Protein AF-A0A3D6ETP9-F1 (afdb_monomer_lite)

Secondary structure (DSSP, 8-state):
-HHHHHHHHHHHHHHHHHHHHHHSHHHHHHHHHHHH----TT---------

Foldseek 3Di:
DVVVVVVVVVVVVVVVVVCVCCVPPVSVVVCCCPPVVDDDPPDDDDDDDDD

Structure (mmCIF, N/CA/C/O backbone):
data_AF-A0A3D6ETP9-F1
#
_entry.id   AF-A0A3D6ETP9-F1
#
loop_
_atom_site.group_PDB
_atom_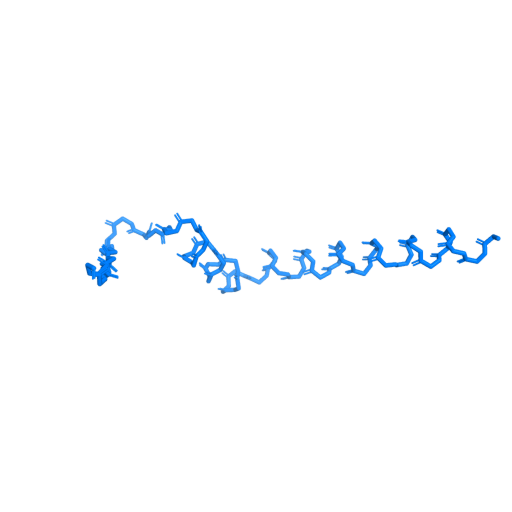site.id
_atom_site.type_symbol
_atom_site.label_atom_id
_atom_site.label_alt_id
_atom_site.label_comp_id
_atom_site.label_asym_id
_atom_site.label_entity_id
_atom_site.label_seq_id
_atom_site.pdbx_PDB_ins_code
_atom_site.Cartn_x
_atom_site.Cartn_y
_atom_site.Cartn_z
_atom_site.occupancy
_atom_site.B_iso_or_equiv
_atom_site.auth_seq_id
_atom_site.auth_comp_id
_atom_site.auth_asym_id
_atom_site.auth_atom_id
_atom_site.pdbx_PDB_model_num
ATOM 1 N N . GLU A 1 1 ? 15.449 -9.319 -32.516 1.00 60.59 1 GLU A N 1
ATOM 2 C CA . GLU A 1 1 ? 14.983 -10.338 -31.544 1.00 60.59 1 GLU A CA 1
ATOM 3 C C . GLU A 1 1 ? 15.222 -9.947 -30.083 1.00 60.59 1 GLU A C 1
ATOM 5 O O . GLU A 1 1 ? 14.349 -10.221 -29.272 1.00 60.59 1 GLU A O 1
ATOM 10 N N . ASN A 1 2 ? 16.291 -9.210 -29.760 1.00 64.88 2 ASN A N 1
ATOM 11 C CA . ASN A 1 2 ? 16.652 -8.819 -28.382 1.00 64.88 2 ASN A CA 1
ATOM 12 C C . ASN A 1 2 ? 15.614 -7.972 -27.620 1.00 64.88 2 ASN A C 1
ATOM 14 O O . ASN A 1 2 ? 15.492 -8.091 -26.406 1.00 64.88 2 ASN A O 1
ATOM 18 N N . GLU A 1 3 ? 14.831 -7.133 -28.303 1.00 71.62 3 GLU A N 1
ATOM 19 C CA . GLU A 1 3 ? 13.833 -6.283 -27.631 1.00 71.62 3 GLU A CA 1
ATOM 20 C C . GLU A 1 3 ? 12.704 -7.104 -27.003 1.00 71.62 3 GLU A C 1
ATOM 22 O O . GLU A 1 3 ? 12.215 -6.789 -25.922 1.00 71.62 3 GLU A O 1
ATOM 27 N N . LYS A 1 4 ? 12.300 -8.197 -27.656 1.00 79.69 4 LYS A N 1
ATOM 28 C CA . LYS A 1 4 ? 11.180 -9.022 -27.195 1.00 79.69 4 LYS A CA 1
ATOM 29 C C . LYS A 1 4 ? 11.522 -9.766 -25.905 1.00 79.69 4 LYS A C 1
ATOM 31 O O . LYS A 1 4 ? 10.646 -9.969 -25.072 1.00 79.69 4 LYS A O 1
ATOM 36 N N . GLU A 1 5 ? 12.777 -10.169 -25.758 1.00 86.69 5 GLU A N 1
ATOM 37 C CA . GLU A 1 5 ? 13.297 -10.822 -24.558 1.00 86.69 5 GLU A CA 1
ATOM 38 C C . GLU A 1 5 ? 13.491 -9.805 -23.427 1.00 86.69 5 GLU A C 1
ATOM 40 O O . GLU A 1 5 ? 12.975 -10.014 -22.333 1.00 86.69 5 GLU A O 1
ATOM 45 N N . PHE A 1 6 ? 14.048 -8.630 -23.740 1.00 83.75 6 PHE A N 1
ATOM 46 C CA . PHE A 1 6 ? 14.159 -7.509 -22.805 1.00 83.75 6 PHE A CA 1
ATOM 47 C C . PHE A 1 6 ? 12.808 -7.097 -22.201 1.00 83.75 6 PHE A C 1
ATOM 49 O O . PHE A 1 6 ? 12.676 -6.972 -20.985 1.00 83.75 6 PHE A O 1
ATOM 56 N N . TYR A 1 7 ? 11.768 -6.921 -23.025 1.00 87.38 7 TYR A N 1
ATOM 57 C CA . TYR A 1 7 ? 10.441 -6.571 -22.510 1.00 87.38 7 TYR A CA 1
ATOM 58 C C . TYR A 1 7 ? 9.801 -7.708 -21.706 1.00 87.38 7 TYR A C 1
ATOM 60 O O . TYR A 1 7 ? 9.067 -7.431 -20.762 1.00 87.38 7 TYR A O 1
ATOM 68 N N . ARG A 1 8 ? 10.082 -8.978 -22.026 1.00 87.81 8 ARG A N 1
ATOM 69 C CA . ARG A 1 8 ? 9.600 -10.122 -21.230 1.00 87.81 8 ARG A CA 1
ATOM 70 C C . ARG A 1 8 ? 10.240 -10.160 -19.847 1.00 87.81 8 ARG A C 1
ATOM 72 O O . ARG A 1 8 ? 9.521 -10.354 -18.869 1.00 87.81 8 ARG A O 1
ATOM 79 N N . GLU A 1 9 ? 11.546 -9.930 -19.759 1.00 90.06 9 GLU A N 1
ATOM 80 C CA . GLU A 1 9 ? 12.243 -9.814 -18.475 1.00 90.06 9 GLU A CA 1
ATOM 81 C C . GLU A 1 9 ? 11.707 -8.632 -17.667 1.00 90.06 9 GLU A C 1
ATOM 83 O O . GLU A 1 9 ? 11.337 -8.803 -16.508 1.00 90.06 9 GLU A O 1
ATOM 88 N N . LYS A 1 10 ? 11.536 -7.469 -18.311 1.00 88.75 10 LYS A N 1
ATOM 89 C CA . LYS A 1 10 ? 10.959 -6.270 -17.687 1.00 88.75 10 LYS A CA 1
ATOM 90 C C . LYS A 1 10 ? 9.560 -6.522 -17.121 1.00 88.75 10 LYS A C 1
ATOM 92 O O . LYS A 1 10 ? 9.247 -6.074 -16.024 1.00 88.75 10 LYS A O 1
ATOM 97 N N . ILE A 1 11 ? 8.707 -7.233 -17.863 1.00 89.50 11 ILE A N 1
ATOM 98 C CA . ILE A 1 11 ? 7.359 -7.598 -17.404 1.00 89.50 11 ILE A CA 1
ATOM 99 C C . ILE A 1 11 ? 7.452 -8.518 -16.186 1.00 89.50 11 ILE A C 1
ATOM 101 O O . ILE A 1 11 ? 6.772 -8.269 -15.195 1.00 89.50 11 ILE A O 1
ATOM 105 N N . SER A 1 12 ? 8.314 -9.537 -16.228 1.00 89.25 12 SER A N 1
ATOM 106 C CA . SER A 1 12 ? 8.489 -10.463 -15.105 1.00 89.25 12 SER A CA 1
ATOM 107 C C . SER A 1 12 ? 9.029 -9.771 -13.848 1.00 89.25 12 SER A C 1
ATOM 109 O O . SER A 1 12 ? 8.619 -10.120 -12.742 1.00 89.25 12 SER A O 1
ATOM 111 N N . GLU A 1 13 ? 9.940 -8.811 -14.004 1.00 88.38 13 GLU A N 1
ATOM 112 C CA . GLU A 1 13 ? 10.475 -7.984 -12.918 1.00 88.38 13 GLU A CA 1
ATOM 113 C C . GLU A 1 13 ? 9.360 -7.132 -12.297 1.00 88.38 13 GLU A C 1
ATOM 115 O O . GLU A 1 13 ? 9.084 -7.241 -11.105 1.00 88.38 13 GLU A O 1
ATOM 120 N N . VAL A 1 14 ? 8.608 -6.401 -13.126 1.00 85.19 14 VAL A N 1
ATOM 121 C CA . VAL A 1 14 ? 7.482 -5.565 -12.678 1.00 85.19 14 VAL A CA 1
ATOM 122 C C . VAL A 1 14 ? 6.374 -6.394 -12.019 1.00 85.19 14 VAL A C 1
ATOM 124 O O . VAL A 1 14 ? 5.769 -5.957 -11.039 1.00 85.19 14 VAL A O 1
ATOM 127 N N . GLU A 1 15 ? 6.084 -7.596 -12.517 1.00 85.06 15 GLU A N 1
ATOM 128 C CA . GLU A 1 15 ? 5.110 -8.498 -11.895 1.00 85.06 15 GLU A CA 1
ATOM 129 C C . GLU A 1 15 ? 5.575 -9.009 -10.531 1.00 85.06 15 GLU A C 1
ATOM 131 O O . GLU A 1 15 ? 4.755 -9.137 -9.613 1.00 85.06 15 GLU A O 1
ATOM 136 N N . LYS A 1 16 ? 6.874 -9.292 -10.385 1.00 83.81 16 LYS A N 1
ATOM 137 C CA . LYS A 1 16 ? 7.468 -9.701 -9.113 1.00 83.81 16 LYS A CA 1
ATOM 138 C C . LYS A 1 16 ? 7.429 -8.553 -8.110 1.00 83.81 16 LYS A C 1
ATOM 140 O O . LYS A 1 16 ? 6.913 -8.754 -7.014 1.00 83.81 16 LYS A O 1
ATOM 145 N N . ASP A 1 17 ? 7.843 -7.359 -8.516 1.00 78.81 17 ASP A N 1
ATOM 146 C CA . ASP A 1 17 ? 7.793 -6.157 -7.684 1.00 78.81 17 ASP A CA 1
ATOM 147 C C . ASP A 1 17 ? 6.360 -5.858 -7.254 1.00 78.81 17 ASP A C 1
ATOM 149 O O . ASP A 1 17 ? 6.088 -5.614 -6.080 1.00 78.81 17 ASP A O 1
ATOM 153 N N . ARG A 1 18 ? 5.400 -5.962 -8.182 1.00 78.50 18 ARG A N 1
ATOM 154 C CA . ARG A 1 1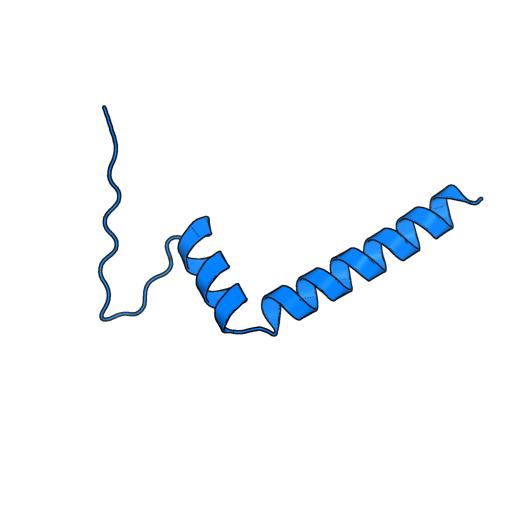8 ? 3.974 -5.802 -7.880 1.00 78.50 18 ARG A CA 1
ATOM 155 C C . ARG A 1 18 ? 3.488 -6.851 -6.885 1.00 78.50 18 ARG A C 1
ATOM 157 O O . ARG A 1 18 ? 2.709 -6.523 -5.994 1.00 78.50 18 ARG A O 1
ATOM 164 N N . LYS A 1 19 ? 3.922 -8.106 -7.011 1.00 76.50 19 LYS A N 1
ATOM 165 C CA . LYS A 1 19 ? 3.601 -9.141 -6.022 1.00 76.50 19 LYS A CA 1
ATOM 166 C C . LYS A 1 19 ? 4.211 -8.811 -4.669 1.00 76.50 19 LYS A C 1
ATOM 168 O O . LYS A 1 19 ? 3.488 -8.882 -3.685 1.00 76.50 19 LYS A O 1
ATOM 173 N N . GLU A 1 20 ? 5.474 -8.419 -4.592 1.00 71.62 20 GLU A N 1
ATOM 174 C CA . GLU A 1 20 ? 6.126 -8.059 -3.325 1.00 71.62 20 GLU A CA 1
ATOM 175 C C . GLU A 1 20 ? 5.458 -6.840 -2.668 1.00 71.62 20 GLU A C 1
ATOM 177 O O . GLU A 1 20 ? 5.164 -6.872 -1.470 1.00 71.62 20 GLU A O 1
ATOM 182 N N . LEU A 1 21 ? 5.076 -5.840 -3.470 1.00 70.44 21 LEU A N 1
ATOM 183 C CA . LEU A 1 21 ? 4.260 -4.688 -3.073 1.00 70.44 21 LEU A CA 1
ATOM 184 C C . LEU A 1 21 ? 2.926 -5.089 -2.435 1.00 70.44 21 LEU A C 1
ATOM 186 O O . LE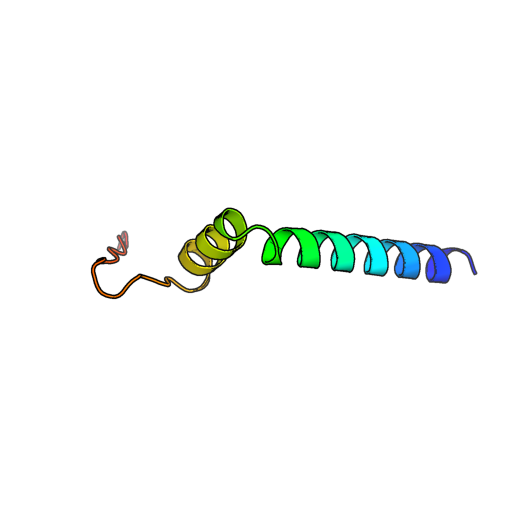U A 1 21 ? 2.533 -4.527 -1.416 1.00 70.44 21 LEU A O 1
ATOM 190 N N . LEU A 1 22 ? 2.232 -6.063 -3.027 1.00 68.69 22 LEU A N 1
ATOM 191 C CA . LEU A 1 22 ? 0.935 -6.547 -2.542 1.00 68.69 22 LEU A CA 1
ATOM 192 C C . LEU A 1 22 ? 1.066 -7.552 -1.383 1.00 68.69 22 LEU A C 1
ATOM 194 O O . LEU A 1 22 ? 0.138 -7.697 -0.590 1.00 68.69 22 LEU A O 1
ATOM 198 N N . THR A 1 23 ? 2.193 -8.262 -1.289 1.00 73.06 23 THR A N 1
ATOM 199 C CA . THR A 1 23 ? 2.432 -9.284 -0.254 1.00 73.06 23 THR A CA 1
ATOM 200 C C . THR A 1 23 ? 2.864 -8.639 1.060 1.00 73.06 23 THR A C 1
ATOM 202 O O . THR A 1 23 ? 2.511 -9.123 2.139 1.00 73.06 23 THR A O 1
ATOM 205 N N . ASN A 1 24 ? 3.579 -7.512 0.992 1.00 81.19 24 ASN A N 1
ATOM 206 C CA . ASN A 1 24 ? 3.877 -6.709 2.165 1.00 81.19 24 ASN A CA 1
ATOM 207 C C . ASN A 1 24 ? 2.637 -5.899 2.579 1.00 81.19 24 ASN A C 1
ATOM 209 O O . ASN A 1 24 ? 2.335 -4.852 2.008 1.00 81.19 24 ASN A O 1
ATOM 213 N N . LYS A 1 25 ? 1.923 -6.384 3.603 1.00 80.06 25 LYS A N 1
ATOM 214 C CA . LYS A 1 25 ? 0.707 -5.745 4.136 1.00 80.06 25 LYS A CA 1
ATOM 215 C C . LYS A 1 25 ? 0.893 -4.268 4.488 1.00 80.0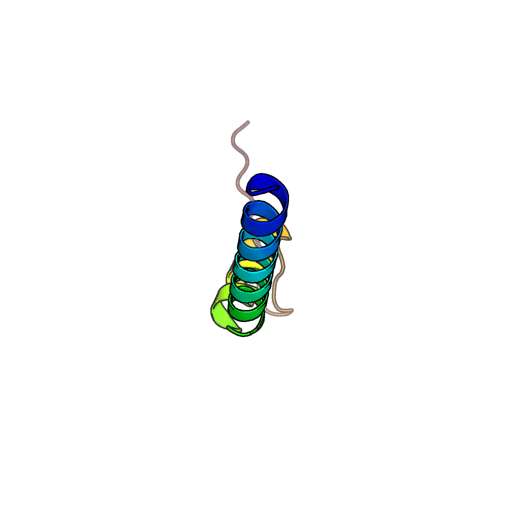6 25 LYS A C 1
ATOM 217 O O . LYS A 1 25 ? -0.046 -3.502 4.311 1.00 80.06 25 LYS A O 1
ATOM 222 N N . GLU A 1 26 ? 2.068 -3.871 4.971 1.00 83.31 26 GLU A N 1
ATOM 223 C CA . GLU A 1 26 ? 2.354 -2.477 5.324 1.00 83.31 26 GLU A CA 1
ATOM 224 C C . GLU A 1 26 ? 2.393 -1.588 4.076 1.00 83.31 26 GLU A C 1
ATOM 226 O O . GLU A 1 26 ? 1.797 -0.512 4.037 1.00 83.31 26 GLU A O 1
ATOM 231 N N . LEU A 1 27 ? 3.036 -2.080 3.018 1.00 81.62 27 LEU A N 1
ATOM 232 C CA . LEU A 1 27 ? 3.166 -1.361 1.758 1.00 81.62 27 LEU A CA 1
ATOM 233 C C . LEU A 1 27 ? 1.837 -1.317 0.990 1.00 81.62 27 LEU A C 1
ATOM 235 O O . LEU A 1 27 ? 1.487 -0.287 0.412 1.00 81.62 27 LEU A O 1
ATOM 239 N N . LEU A 1 28 ? 1.056 -2.398 1.064 1.00 83.12 28 LEU A N 1
ATOM 240 C CA . LEU A 1 28 ? -0.314 -2.452 0.562 1.00 83.12 28 LEU A CA 1
ATOM 241 C C . LEU A 1 28 ? -1.222 -1.450 1.287 1.00 83.12 28 LEU A C 1
ATOM 243 O O . LEU A 1 28 ? -1.966 -0.717 0.635 1.00 83.12 28 LEU A O 1
ATOM 247 N N . GLU A 1 29 ? -1.154 -1.398 2.622 1.00 86.25 29 GLU A N 1
ATOM 248 C CA . GLU A 1 29 ? -1.935 -0.454 3.428 1.00 86.25 29 GLU A CA 1
ATOM 249 C C . GLU A 1 29 ? -1.551 0.994 3.089 1.00 86.25 29 GLU A C 1
ATOM 251 O O . GLU A 1 29 ? -2.434 1.825 2.873 1.00 86.25 29 GLU A O 1
ATOM 256 N N . LYS A 1 30 ? -0.252 1.285 2.944 1.00 85.69 30 LYS A N 1
ATOM 257 C CA . LYS A 1 30 ? 0.238 2.600 2.511 1.00 85.69 30 LYS A CA 1
ATOM 258 C C . LYS A 1 30 ? -0.308 2.994 1.137 1.00 85.69 30 LYS A C 1
ATOM 260 O O . LYS A 1 30 ? -0.866 4.078 0.987 1.00 85.69 30 LYS A O 1
ATOM 265 N N . PHE A 1 31 ? -0.213 2.103 0.150 1.00 84.81 31 PHE A N 1
ATOM 266 C CA . PHE A 1 31 ? -0.716 2.358 -1.202 1.00 84.81 31 PHE A CA 1
ATOM 267 C C . PHE A 1 31 ? -2.231 2.602 -1.222 1.00 84.81 31 PHE A C 1
ATOM 269 O O . PHE A 1 31 ? -2.707 3.537 -1.867 1.00 84.81 31 PHE A O 1
ATOM 276 N N . ALA A 1 32 ? -2.992 1.792 -0.484 1.00 88.06 32 ALA A N 1
ATOM 277 C CA . ALA A 1 32 ? -4.435 1.943 -0.342 1.00 88.06 32 ALA A CA 1
ATOM 278 C C . ALA A 1 32 ? -4.824 3.288 0.300 1.00 88.06 32 ALA A C 1
ATOM 280 O O . ALA A 1 32 ? -5.746 3.956 -0.174 1.00 88.06 32 ALA A O 1
ATOM 281 N N . ARG A 1 33 ? -4.099 3.718 1.341 1.00 91.38 33 ARG A N 1
ATOM 282 C CA . ARG A 1 33 ? -4.311 5.011 2.012 1.00 91.38 33 ARG A CA 1
ATOM 283 C C . ARG A 1 33 ? -3.983 6.194 1.099 1.00 91.38 33 ARG A C 1
ATOM 285 O O . ARG A 1 33 ? -4.778 7.120 1.011 1.00 91.38 33 ARG A O 1
ATOM 292 N N . GLU A 1 34 ? -2.859 6.153 0.386 1.00 86.06 34 GLU A N 1
ATOM 293 C CA . GLU A 1 34 ? -2.404 7.270 -0.456 1.00 86.06 34 GLU A CA 1
ATOM 294 C C . GLU A 1 34 ? -3.194 7.413 -1.764 1.00 86.06 34 GLU A C 1
ATOM 296 O O . GLU A 1 34 ? -3.513 8.526 -2.175 1.00 86.06 34 GLU A O 1
ATOM 301 N N . LYS A 1 35 ? -3.500 6.304 -2.451 1.00 85.75 35 LYS A N 1
ATOM 302 C CA . LYS A 1 35 ? -4.155 6.346 -3.772 1.00 85.75 35 LYS A CA 1
ATOM 303 C C . LYS A 1 35 ? -5.669 6.352 -3.708 1.00 85.75 35 LYS A C 1
ATOM 305 O O . LYS A 1 35 ? -6.305 6.962 -4.560 1.00 85.75 35 LYS A O 1
ATOM 310 N N . TYR A 1 36 ? -6.228 5.637 -2.742 1.00 87.00 36 TYR A N 1
ATOM 311 C CA . TYR A 1 36 ? -7.664 5.387 -2.672 1.00 87.00 36 TYR A CA 1
ATOM 312 C C . TYR A 1 36 ? -8.308 5.997 -1.433 1.00 87.00 36 TYR A C 1
ATOM 314 O O . TYR A 1 36 ? -9.505 5.805 -1.242 1.00 87.00 36 TYR A O 1
ATOM 322 N N . LEU A 1 37 ? -7.538 6.716 -0.603 1.00 88.31 37 LEU A N 1
ATOM 323 C CA . LEU A 1 37 ? -8.025 7.310 0.643 1.00 88.31 37 LEU A CA 1
ATOM 324 C C . LEU A 1 37 ? -8.767 6.262 1.487 1.00 88.3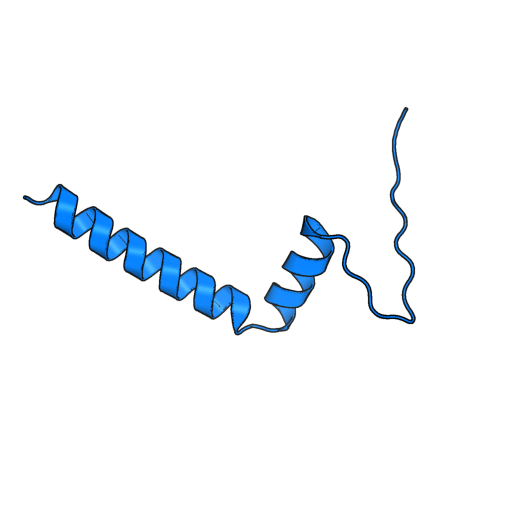1 37 LEU A C 1
ATOM 326 O O . LEU A 1 37 ? -9.843 6.508 2.027 1.00 88.31 37 LEU A O 1
ATOM 330 N N . MET A 1 38 ? -8.225 5.042 1.546 1.00 89.94 38 MET A N 1
ATOM 331 C CA . MET A 1 38 ? -8.808 3.983 2.361 1.00 89.94 38 MET A CA 1
ATOM 332 C C . MET A 1 38 ? -8.537 4.244 3.843 1.00 89.94 38 MET A C 1
ATOM 334 O O . MET A 1 38 ? -7.420 4.582 4.232 1.00 89.94 38 MET A O 1
ATOM 338 N N . LYS A 1 39 ? -9.556 4.032 4.678 1.00 91.06 39 LYS A N 1
ATOM 339 C CA . LYS A 1 39 ? -9.471 4.093 6.141 1.00 91.06 39 LYS A CA 1
ATOM 340 C C . LYS A 1 39 ? -10.026 2.835 6.781 1.00 91.06 39 LYS A C 1
ATOM 342 O O . LYS A 1 39 ? -10.863 2.150 6.193 1.00 91.06 39 LYS A O 1
ATOM 347 N N . LYS A 1 40 ? -9.594 2.554 8.009 1.00 89.19 40 LYS A N 1
ATOM 348 C CA . LYS A 1 40 ? -10.287 1.600 8.883 1.00 89.19 40 LYS A CA 1
ATOM 349 C C . LYS A 1 40 ? -11.543 2.269 9.453 1.00 89.19 40 LYS A C 1
ATOM 351 O O . LYS A 1 40 ? -11.617 3.489 9.544 1.00 89.19 40 LYS A O 1
ATOM 356 N N . GLU A 1 41 ? -12.530 1.480 9.872 1.00 90.56 41 GLU A N 1
ATOM 357 C CA . GLU A 1 41 ? -13.827 2.005 10.348 1.00 90.56 41 GLU A CA 1
ATOM 358 C C . GLU A 1 41 ? -13.718 2.967 11.545 1.00 90.56 41 GLU A C 1
ATOM 360 O O . GLU A 1 41 ? -14.596 3.797 11.746 1.00 90.56 41 GLU A O 1
ATOM 365 N N . LYS A 1 42 ? -12.636 2.873 12.329 1.00 93.81 42 LYS A N 1
ATOM 366 C CA . LYS A 1 42 ? -12.367 3.712 13.511 1.00 93.81 42 LYS A CA 1
ATOM 367 C C . LYS A 1 42 ? -11.433 4.896 13.232 1.00 93.81 42 LYS A C 1
ATOM 369 O O . LYS A 1 42 ? -10.908 5.482 14.173 1.00 93.81 42 LYS A O 1
ATOM 374 N N . GLU A 1 43 ? -11.159 5.190 11.966 1.00 91.62 43 GLU A N 1
ATOM 375 C CA . GLU A 1 43 ? -10.255 6.262 11.550 1.00 91.62 43 GLU A CA 1
ATOM 376 C C . GLU A 1 43 ? -11.010 7.336 10.758 1.00 91.62 43 GLU A C 1
ATOM 378 O O . GLU A 1 43 ? -11.993 7.057 10.063 1.00 91.62 43 GLU A O 1
ATOM 383 N N . ASP A 1 44 ? -10.496 8.562 10.810 1.00 91.50 44 ASP A N 1
ATOM 384 C CA . ASP A 1 44 ? -10.996 9.705 10.052 1.00 91.50 44 ASP A CA 1
ATOM 385 C C . ASP A 1 44 ? -9.927 10.212 9.080 1.00 91.50 44 ASP A C 1
ATOM 387 O O . ASP A 1 44 ? -8.739 10.238 9.400 1.00 91.50 44 ASP A O 1
ATOM 391 N N . ILE A 1 45 ? -10.355 10.579 7.868 1.00 90.12 45 ILE A N 1
ATOM 392 C CA . ILE A 1 45 ? -9.486 11.128 6.820 1.00 90.12 45 ILE A CA 1
ATOM 393 C C . ILE A 1 45 ? -9.783 12.615 6.700 1.00 90.12 45 ILE A C 1
ATOM 395 O O . ILE A 1 45 ? -10.927 12.999 6.462 1.00 90.12 45 ILE A O 1
ATOM 399 N N . PHE A 1 46 ? -8.741 13.432 6.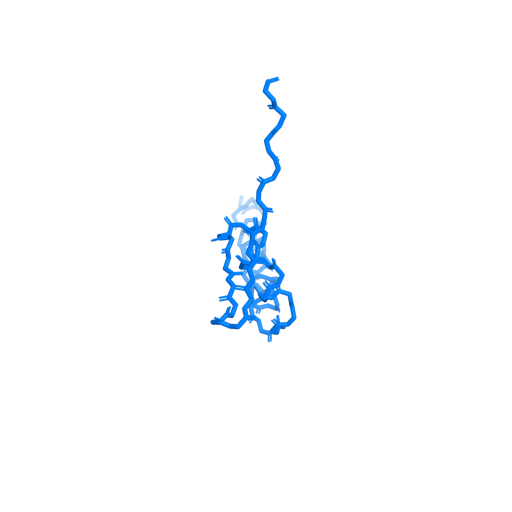810 1.00 90.25 46 PHE A N 1
ATOM 400 C CA . PHE A 1 46 ? -8.806 14.874 6.605 1.00 90.25 46 PHE A CA 1
ATOM 401 C C . PHE A 1 46 ? -8.115 15.208 5.282 1.00 90.25 46 PHE A C 1
ATOM 403 O O . PHE A 1 46 ? -6.941 14.890 5.101 1.00 90.25 46 PHE A O 1
ATOM 410 N N . ILE A 1 47 ? -8.842 15.830 4.353 1.00 89.38 47 ILE A N 1
ATOM 411 C CA . ILE A 1 47 ? -8.292 16.332 3.089 1.00 89.38 47 ILE A CA 1
ATOM 412 C C . ILE A 1 47 ? -8.193 17.846 3.233 1.00 89.38 47 ILE A C 1
ATOM 414 O O . ILE A 1 47 ? -9.211 18.515 3.392 1.00 89.38 47 ILE A O 1
ATOM 418 N N . VAL A 1 48 ? -6.972 18.373 3.210 1.00 90.88 48 VAL A N 1
ATOM 419 C CA . VAL A 1 48 ? -6.732 19.818 3.226 1.00 90.88 48 VAL A CA 1
ATOM 420 C C . VAL A 1 48 ? -6.608 20.273 1.780 1.00 90.88 48 VAL A C 1
ATOM 422 O O . VAL A 1 48 ? -5.702 19.839 1.071 1.00 90.88 48 VAL A O 1
ATOM 425 N N . GLN A 1 49 ? -7.547 21.101 1.337 1.00 88.56 49 GLN A N 1
ATOM 426 C CA . GLN A 1 49 ? -7.480 21.783 0.051 1.00 88.56 49 GLN A CA 1
ATOM 427 C C . GLN A 1 49 ? -7.056 23.226 0.312 1.00 88.56 49 GLN A C 1
ATOM 429 O O . GLN A 1 49 ? -7.658 23.894 1.151 1.00 88.56 49 GLN A O 1
ATOM 434 N N . GLU A 1 50 ? -6.014 23.683 -0.374 1.00 82.62 50 GLU A N 1
ATOM 435 C CA . GLU A 1 50 ? -5.764 25.117 -0.518 1.00 82.62 50 GLU A CA 1
ATOM 436 C C . GLU A 1 50 ? -6.647 25.615 -1.672 1.00 82.62 50 GLU A C 1
ATOM 438 O O . GLU A 1 50 ? -6.723 24.944 -2.706 1.00 82.62 50 GLU A O 1
ATOM 443 N N . GLU A 1 51 ? -7.380 26.710 -1.445 1.00 71.62 51 GLU A N 1
ATOM 444 C CA . GLU A 1 51 ? -8.244 27.357 -2.450 1.00 71.62 51 GLU A CA 1
ATOM 445 C C . GLU A 1 51 ? -7.442 27.991 -3.594 1.00 71.62 51 GLU A C 1
ATOM 447 O O . GLU A 1 51 ? -6.383 28.604 -3.319 1.00 71.62 51 GLU A O 1
#

pLDDT: mean 83.8, std 7.54, range [60.59, 93.81]

Sequence (51 aa):
ENEKEFYREKISEVEKDRKELLTNKELLEKFAREKYLMKKEKEDIFIVQEE

Radius of gyration: 17.39 Å; chains: 1; bounding box: 30×38×45 Å